Protein AF-A0A662STE3-F1 (afdb_monomer_lite)

pLDDT: mean 80.03, std 17.32, range [35.44, 95.25]

Radius of gyration: 12.67 Å; chains: 1; bounding box: 30×31×29 Å

Structure (mmCIF, N/CA/C/O backbone):
data_AF-A0A662STE3-F1
#
_entry.id   AF-A0A662STE3-F1
#
loop_
_atom_site.group_PDB
_atom_site.id
_atom_site.type_symbol
_atom_site.label_atom_id
_atom_site.label_alt_id
_atom_site.label_comp_id
_atom_site.label_asym_id
_atom_site.label_entity_id
_atom_site.label_seq_id
_atom_site.pdbx_PDB_ins_code
_atom_site.Cartn_x
_atom_site.Cartn_y
_atom_site.Cartn_z
_atom_site.occupancy
_atom_site.B_iso_or_equiv
_atom_site.auth_seq_id
_atom_site.auth_comp_id
_atom_site.auth_asym_id
_atom_site.auth_atom_id
_atom_site.pdbx_PDB_model_num
ATOM 1 N N . MET A 1 1 ? -7.856 -21.758 -1.237 1.00 35.44 1 MET A N 1
ATOM 2 C CA . MET A 1 1 ? -7.904 -21.172 -2.594 1.00 35.44 1 MET A CA 1
ATOM 3 C C . MET A 1 1 ? -6.812 -20.116 -2.698 1.00 35.44 1 MET A C 1
ATOM 5 O O . MET A 1 1 ? -6.915 -19.103 -2.023 1.00 35.44 1 MET A O 1
ATOM 9 N N . LYS A 1 2 ? -5.728 -20.373 -3.441 1.00 37.72 2 LYS A N 1
ATOM 10 C CA . LYS A 1 2 ? -4.703 -19.355 -3.729 1.00 37.72 2 LYS A CA 1
ATOM 11 C C . LYS A 1 2 ? -5.208 -18.526 -4.908 1.00 37.72 2 LYS A C 1
ATOM 13 O O . LYS A 1 2 ? -5.342 -19.067 -6.000 1.00 37.72 2 LYS A O 1
ATOM 18 N N . SER A 1 3 ? -5.537 -17.259 -4.669 1.00 36.94 3 SER A N 1
ATOM 19 C CA . SER A 1 3 ? -5.869 -16.319 -5.742 1.00 36.94 3 SER A CA 1
ATOM 20 C C . SER A 1 3 ? -4.610 -16.090 -6.581 1.00 36.94 3 SER A C 1
ATOM 22 O O . SER A 1 3 ? -3.597 -15.617 -6.068 1.00 36.94 3 SER A O 1
ATOM 24 N N . MET A 1 4 ? -4.643 -16.523 -7.838 1.00 40.88 4 MET A N 1
ATOM 25 C CA . MET A 1 4 ? -3.543 -16.412 -8.791 1.00 40.88 4 MET A CA 1
ATOM 26 C C . MET A 1 4 ? -3.801 -15.170 -9.644 1.00 40.88 4 MET A C 1
ATOM 28 O O . MET A 1 4 ? -4.545 -15.220 -10.618 1.00 40.88 4 MET A O 1
ATOM 32 N N . TYR A 1 5 ? -3.228 -14.033 -9.252 1.00 48.34 5 TYR A N 1
ATOM 33 C CA . TYR A 1 5 ? -3.288 -12.813 -10.054 1.00 48.34 5 TYR A CA 1
ATOM 34 C C . TYR A 1 5 ? -2.352 -12.968 -11.262 1.00 48.34 5 TYR A C 1
ATOM 36 O O . TYR A 1 5 ? -1.127 -12.909 -11.123 1.00 48.34 5 TYR A O 1
ATOM 44 N N . MET A 1 6 ? -2.926 -13.202 -12.448 1.00 41.62 6 MET A N 1
ATOM 45 C CA . MET A 1 6 ? -2.196 -13.129 -13.716 1.00 41.62 6 MET A CA 1
ATOM 46 C C . MET A 1 6 ? -1.562 -11.742 -13.831 1.00 41.62 6 MET A C 1
ATOM 48 O O . MET A 1 6 ? -2.244 -10.730 -13.944 1.00 41.62 6 MET A O 1
ATOM 52 N N . SER A 1 7 ? -0.237 -11.702 -13.762 1.00 51.72 7 SER A N 1
ATOM 53 C CA . SER A 1 7 ? 0.537 -10.480 -13.911 1.00 51.72 7 SER A CA 1
ATOM 54 C C . SER A 1 7 ? 0.899 -10.279 -15.374 1.00 51.72 7 SER A C 1
ATOM 56 O O . SER A 1 7 ? 1.938 -10.753 -15.824 1.00 51.72 7 SER A O 1
ATOM 58 N N . ILE A 1 8 ? 0.040 -9.598 -16.120 1.00 53.78 8 ILE A N 1
ATOM 59 C CA . ILE A 1 8 ? 0.361 -9.152 -17.474 1.00 53.78 8 ILE A CA 1
ATOM 60 C C . ILE A 1 8 ? 0.766 -7.675 -17.359 1.00 53.78 8 ILE A C 1
ATOM 62 O O . ILE A 1 8 ? -0.056 -6.843 -16.999 1.00 53.78 8 ILE A O 1
ATOM 66 N N . GLY A 1 9 ? 2.045 -7.363 -17.601 1.00 63.31 9 GLY A N 1
ATOM 67 C CA . GLY A 1 9 ? 2.511 -5.995 -17.889 1.00 63.31 9 GLY A CA 1
ATOM 68 C C . GLY A 1 9 ? 3.038 -5.115 -16.743 1.00 63.31 9 GLY A C 1
ATOM 69 O O . GLY A 1 9 ? 3.388 -3.976 -17.018 1.00 63.31 9 GLY A O 1
ATOM 70 N N . ILE A 1 10 ? 3.139 -5.583 -15.490 1.00 69.19 10 ILE A N 1
ATOM 71 C CA . ILE A 1 10 ? 3.679 -4.755 -14.386 1.00 69.19 10 ILE A CA 1
ATOM 72 C C . ILE A 1 10 ? 5.220 -4.836 -14.358 1.00 69.19 10 ILE A C 1
ATOM 74 O O . ILE A 1 10 ? 5.733 -5.948 -14.172 1.00 69.19 10 ILE A O 1
ATOM 78 N N . PRO A 1 11 ? 5.961 -3.710 -14.479 1.00 77.94 11 PRO A N 1
ATOM 79 C CA . PRO A 1 11 ? 7.418 -3.692 -14.335 1.00 77.94 11 PRO A CA 1
ATOM 80 C C . PRO A 1 11 ? 7.882 -4.319 -13.005 1.00 77.94 11 PRO A C 1
ATOM 82 O O . PRO A 1 11 ? 7.222 -4.116 -11.979 1.00 77.94 11 PRO A O 1
ATOM 85 N N . PRO A 1 12 ? 8.990 -5.084 -12.975 1.00 81.56 12 PRO A N 1
ATOM 86 C CA . PRO A 1 12 ? 9.494 -5.722 -11.754 1.00 81.56 12 PRO A CA 1
ATOM 87 C C . PRO A 1 12 ? 9.700 -4.755 -10.580 1.00 81.56 12 PRO A C 1
ATOM 89 O O . PRO A 1 12 ? 9.403 -5.093 -9.433 1.00 81.56 12 PRO A O 1
ATOM 92 N N . GLU A 1 13 ? 10.153 -3.540 -10.869 1.00 81.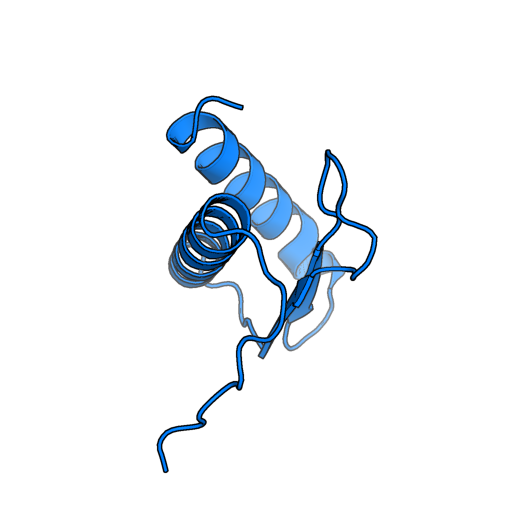25 13 GLU A N 1
ATOM 93 C CA . GLU A 1 13 ? 10.395 -2.470 -9.904 1.00 81.25 13 GLU A CA 1
ATOM 94 C C . GLU A 1 13 ? 9.075 -1.992 -9.292 1.00 81.25 13 GLU A C 1
ATOM 96 O O . GLU A 1 13 ? 8.948 -1.911 -8.069 1.00 81.25 13 GLU A O 1
ATOM 101 N N . LEU A 1 14 ? 8.050 -1.791 -10.131 1.00 81.00 14 LEU A N 1
ATOM 102 C CA . LEU A 1 14 ? 6.706 -1.434 -9.682 1.00 81.00 14 LEU A CA 1
ATOM 103 C C . LEU A 1 14 ? 6.096 -2.552 -8.831 1.00 81.00 14 LEU A C 1
ATOM 105 O O . LEU A 1 14 ? 5.511 -2.281 -7.786 1.00 81.00 14 LEU A O 1
ATOM 109 N N . ARG A 1 15 ? 6.281 -3.822 -9.214 1.00 84.12 15 ARG A N 1
ATOM 110 C CA . ARG A 1 15 ? 5.843 -4.952 -8.381 1.00 84.12 15 ARG A CA 1
ATOM 111 C C . ARG A 1 15 ? 6.491 -4.901 -6.999 1.00 84.12 15 ARG A C 1
ATOM 113 O O . ARG A 1 15 ? 5.787 -5.060 -6.004 1.00 84.12 15 ARG A O 1
ATOM 120 N N . LYS A 1 16 ? 7.809 -4.700 -6.930 1.00 86.50 16 LYS A N 1
ATOM 121 C CA . LYS A 1 16 ? 8.535 -4.621 -5.656 1.00 86.50 16 LYS A CA 1
ATOM 122 C C . LYS A 1 16 ? 8.007 -3.473 -4.793 1.00 86.50 16 LYS A C 1
ATOM 124 O O . LYS A 1 16 ? 7.742 -3.686 -3.613 1.00 86.50 16 LYS A O 1
ATOM 129 N N . ALA A 1 17 ? 7.792 -2.300 -5.387 1.00 86.62 17 ALA A N 1
ATOM 130 C CA . ALA A 1 17 ? 7.248 -1.142 -4.685 1.00 86.62 17 ALA A CA 1
ATOM 131 C C . ALA A 1 17 ? 5.842 -1.399 -4.117 1.00 86.62 17 ALA A C 1
ATOM 133 O O . ALA A 1 17 ? 5.580 -1.099 -2.953 1.00 86.62 17 ALA A O 1
ATOM 134 N N . LEU A 1 18 ? 4.958 -2.026 -4.899 1.00 88.75 18 LEU A N 1
ATOM 135 C CA . LEU A 1 18 ? 3.608 -2.388 -4.456 1.00 88.75 18 LEU A CA 1
ATOM 136 C C . LEU A 1 18 ? 3.627 -3.379 -3.283 1.00 88.75 18 LEU A C 1
ATOM 138 O O . LEU A 1 18 ? 2.854 -3.219 -2.342 1.00 88.75 18 LEU A O 1
ATOM 142 N N . MET A 1 19 ? 4.522 -4.372 -3.315 1.00 90.81 19 MET A N 1
ATOM 143 C CA . MET A 1 19 ? 4.661 -5.351 -2.228 1.00 90.81 19 MET A CA 1
ATOM 144 C C . MET A 1 19 ? 5.197 -4.714 -0.937 1.00 90.81 19 MET A C 1
ATOM 146 O O . MET A 1 19 ? 4.708 -5.023 0.148 1.00 90.81 19 MET A O 1
ATOM 150 N N . GLU A 1 20 ? 6.174 -3.808 -1.032 1.00 92.38 20 GLU A N 1
ATOM 151 C CA . GLU A 1 20 ? 6.681 -3.061 0.130 1.00 92.38 20 GLU A CA 1
ATOM 152 C C . GLU A 1 20 ? 5.602 -2.153 0.738 1.00 92.38 20 GLU A C 1
ATOM 154 O O . GLU A 1 20 ? 5.463 -2.087 1.962 1.00 92.38 20 GLU A O 1
ATOM 159 N N . LEU A 1 21 ? 4.792 -1.505 -0.106 1.00 92.31 21 LEU A N 1
ATOM 160 C CA . LEU A 1 21 ? 3.657 -0.696 0.336 1.00 92.31 21 LEU A CA 1
ATOM 161 C C . LEU A 1 2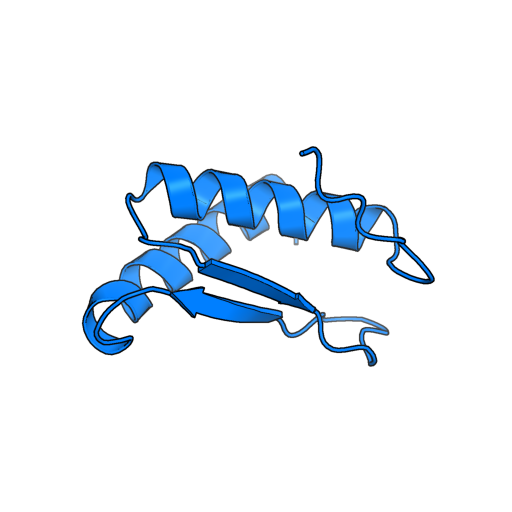1 ? 2.586 -1.534 1.036 1.00 92.31 21 LEU A C 1
ATOM 163 O O . LEU A 1 21 ? 2.149 -1.167 2.125 1.00 92.31 21 LEU A O 1
ATOM 167 N N . GLU A 1 22 ? 2.197 -2.674 0.466 1.00 94.12 22 GLU A N 1
ATOM 168 C CA . GLU A 1 22 ? 1.254 -3.607 1.094 1.00 94.12 22 GLU A CA 1
ATOM 169 C C . GLU A 1 22 ? 1.740 -4.059 2.480 1.00 94.12 22 GLU A C 1
ATOM 171 O O . GLU A 1 22 ? 0.976 -4.059 3.455 1.00 94.12 22 GLU A O 1
ATOM 176 N N . LEU A 1 23 ? 3.030 -4.386 2.592 1.00 95.00 23 LEU A N 1
ATOM 177 C CA . LEU A 1 23 ? 3.640 -4.822 3.843 1.00 95.00 23 LEU A CA 1
ATOM 178 C C . LEU A 1 23 ? 3.633 -3.713 4.900 1.00 95.00 23 LEU A C 1
ATOM 180 O O . LEU A 1 23 ? 3.300 -3.965 6.060 1.00 95.00 23 LEU A O 1
ATOM 184 N N . GLU A 1 24 ? 3.999 -2.489 4.523 1.00 95.25 24 GLU A N 1
ATOM 185 C CA . GLU A 1 24 ? 4.042 -1.366 5.458 1.00 95.25 24 GLU A CA 1
ATOM 186 C C . GLU A 1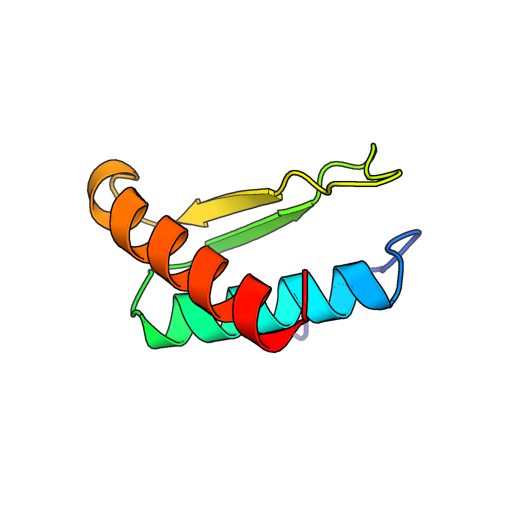 24 ? 2.638 -0.944 5.907 1.00 95.25 24 GLU A C 1
ATOM 188 O O . GLU A 1 24 ? 2.419 -0.737 7.100 1.00 95.25 24 GLU A O 1
ATOM 193 N N . LEU A 1 25 ? 1.661 -0.909 4.996 1.00 94.56 25 LEU A N 1
ATOM 194 C CA . LEU A 1 25 ? 0.259 -0.639 5.334 1.00 94.56 25 LEU A CA 1
ATOM 195 C C . LEU A 1 25 ? -0.286 -1.668 6.332 1.00 94.56 25 LEU A C 1
ATOM 197 O O . LEU A 1 25 ? -0.929 -1.300 7.319 1.00 94.56 25 LEU A O 1
ATOM 201 N N . THR A 1 26 ? 0.044 -2.944 6.124 1.00 93.25 26 THR A N 1
ATOM 202 C CA . THR A 1 26 ? -0.309 -4.028 7.051 1.00 93.25 26 THR A CA 1
ATOM 203 C C . THR A 1 26 ? 0.325 -3.813 8.428 1.00 93.25 26 THR A C 1
ATOM 205 O O . THR A 1 26 ? -0.353 -3.935 9.447 1.00 93.25 26 THR A O 1
ATOM 208 N N . ARG A 1 27 ? 1.608 -3.428 8.486 1.00 93.75 27 ARG A N 1
ATOM 209 C CA . ARG A 1 27 ? 2.309 -3.125 9.750 1.00 93.75 27 ARG A CA 1
ATOM 210 C C . ARG A 1 27 ? 1.716 -1.928 10.493 1.00 93.75 27 ARG A C 1
ATOM 212 O O . ARG A 1 27 ? 1.661 -1.946 11.718 1.00 93.75 27 ARG A O 1
ATOM 219 N N . CYS A 1 28 ? 1.241 -0.915 9.771 1.00 91.06 28 CYS A N 1
ATOM 220 C CA . CYS A 1 28 ? 0.551 0.251 10.331 1.00 91.06 28 CYS A CA 1
ATOM 221 C C . CYS A 1 28 ? -0.886 -0.053 10.810 1.00 91.06 28 CYS A C 1
ATOM 223 O O . CYS A 1 28 ? -1.571 0.840 11.326 1.00 91.06 28 CYS A O 1
ATOM 225 N N . GLY A 1 29 ? -1.352 -1.297 10.646 1.00 92.00 29 GLY A N 1
ATOM 226 C CA . GLY A 1 29 ? -2.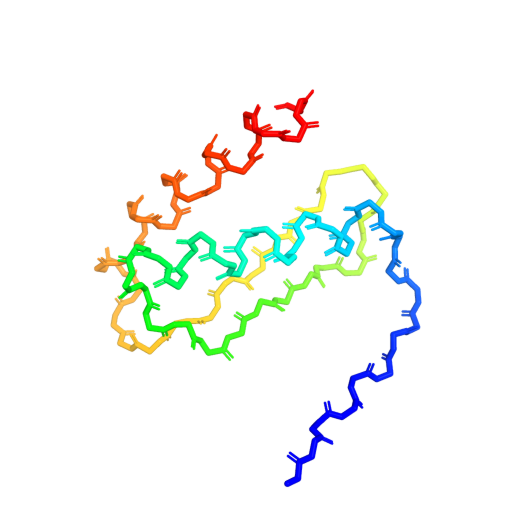696 -1.728 11.018 1.00 92.00 29 GLY A CA 1
ATOM 227 C C . GLY A 1 29 ? -3.784 -1.143 10.121 1.00 92.00 29 GLY A C 1
ATOM 228 O O . GLY A 1 29 ? -4.927 -1.022 10.556 1.00 92.00 29 GLY A O 1
ATOM 229 N N . VAL A 1 30 ? -3.438 -0.736 8.895 1.00 94.25 30 VAL A N 1
ATOM 230 C CA . VAL A 1 30 ? -4.417 -0.265 7.913 1.00 94.25 30 VAL A CA 1
ATOM 231 C C . VAL A 1 30 ? -5.244 -1.472 7.451 1.00 94.25 30 VAL A C 1
ATOM 233 O O . VAL A 1 30 ? -4.660 -2.485 7.058 1.00 94.25 30 VAL A O 1
ATOM 236 N N . PRO A 1 31 ? -6.587 -1.407 7.471 1.00 93.25 31 PRO A N 1
ATOM 237 C CA . PRO A 1 31 ? -7.452 -2.522 7.097 1.00 93.25 31 PRO A CA 1
ATOM 238 C C . PRO A 1 31 ? -7.539 -2.654 5.569 1.00 93.25 31 PRO A C 1
ATOM 240 O O . PRO A 1 31 ? -8.579 -2.404 4.956 1.00 93.25 31 PRO A O 1
ATOM 243 N N . LEU A 1 32 ? -6.416 -3.011 4.947 1.00 93.69 32 LEU A N 1
ATOM 244 C CA . LEU A 1 32 ? -6.241 -3.078 3.503 1.00 93.69 32 LEU A CA 1
ATOM 245 C C . LEU A 1 32 ? -7.150 -4.145 2.870 1.00 93.69 32 LEU A C 1
ATOM 247 O O . LEU A 1 32 ? -7.236 -5.281 3.333 1.00 93.69 32 LEU A O 1
ATOM 251 N N . VAL A 1 33 ? -7.821 -3.765 1.785 1.00 93.81 33 VAL A N 1
ATOM 252 C CA . VAL A 1 33 ? -8.591 -4.657 0.904 1.00 93.81 33 VAL A CA 1
ATOM 253 C C . VAL A 1 33 ? -7.791 -4.979 -0.354 1.00 93.81 33 VAL A C 1
ATOM 255 O O . VAL A 1 33 ? -7.828 -6.111 -0.827 1.00 93.81 33 VAL A O 1
ATOM 258 N N . GLY A 1 34 ? -7.064 -3.996 -0.888 1.00 90.69 34 GLY A N 1
ATOM 259 C CA . GLY A 1 34 ? -6.193 -4.188 -2.040 1.00 90.69 34 GLY A CA 1
ATOM 260 C C . GLY A 1 34 ? -5.523 -2.900 -2.505 1.00 90.69 34 GLY A C 1
ATOM 261 O O . GLY A 1 34 ? -5.899 -1.801 -2.093 1.00 90.69 34 GLY A O 1
ATOM 262 N N . ILE A 1 35 ? -4.533 -3.055 -3.383 1.00 89.75 35 ILE A N 1
ATOM 263 C CA . ILE A 1 35 ? -3.825 -1.961 -4.051 1.00 89.75 35 ILE A CA 1
ATOM 264 C C . ILE A 1 35 ? -3.982 -2.160 -5.556 1.00 89.75 35 ILE A C 1
ATOM 266 O O . ILE A 1 35 ? -3.729 -3.248 -6.073 1.00 89.75 35 ILE A O 1
ATOM 270 N N . ILE A 1 36 ? -4.408 -1.113 -6.255 1.00 85.38 36 ILE A N 1
ATOM 271 C CA . ILE A 1 36 ? -4.614 -1.126 -7.702 1.00 85.38 36 ILE A CA 1
ATOM 272 C C . ILE A 1 36 ? -3.639 -0.125 -8.314 1.00 85.38 36 ILE A C 1
ATOM 274 O O . ILE A 1 36 ? -3.701 1.066 -8.014 1.00 85.38 36 ILE A O 1
ATOM 278 N N . ALA A 1 37 ? -2.734 -0.604 -9.163 1.00 78.62 37 ALA A N 1
ATOM 279 C CA . ALA A 1 37 ? -1.853 0.260 -9.940 1.00 78.62 37 ALA A CA 1
ATOM 280 C C . ALA A 1 37 ? -2.569 0.725 -11.213 1.00 78.62 37 ALA A C 1
ATOM 282 O O . ALA A 1 37 ? -3.169 -0.091 -11.918 1.00 78.62 37 ALA A O 1
ATOM 283 N N . ALA A 1 38 ? -2.511 2.025 -11.509 1.00 72.88 38 ALA A N 1
ATOM 284 C CA . ALA A 1 38 ? -3.029 2.547 -12.767 1.00 72.88 38 ALA A CA 1
ATOM 285 C C . ALA A 1 38 ? -2.177 2.041 -13.958 1.00 72.88 38 ALA A C 1
ATOM 287 O O . ALA A 1 38 ? -0.949 2.004 -13.846 1.00 72.88 38 ALA A O 1
ATOM 288 N N . PRO A 1 39 ? -2.799 1.662 -15.093 1.00 59.66 39 PRO A N 1
ATOM 289 C CA . PRO A 1 39 ? -2.093 1.089 -16.244 1.00 59.66 39 PRO A CA 1
ATOM 290 C C . PRO A 1 39 ? -1.138 2.058 -16.967 1.00 59.66 39 PRO A C 1
ATOM 292 O O . PRO A 1 39 ? -0.216 1.591 -17.629 1.00 59.66 39 PRO A O 1
ATOM 295 N N . ASP A 1 40 ? -1.280 3.376 -16.792 1.00 60.84 40 ASP A N 1
ATOM 296 C CA . ASP A 1 40 ? -0.450 4.405 -17.453 1.00 60.84 40 ASP A CA 1
ATOM 297 C C . ASP A 1 40 ? 0.914 4.665 -16.778 1.00 60.84 40 ASP A C 1
ATOM 299 O O . ASP A 1 40 ? 1.485 5.748 -16.891 1.00 60.84 40 ASP A O 1
ATOM 303 N N . ALA A 1 41 ? 1.480 3.694 -16.059 1.00 51.19 41 ALA A N 1
ATOM 304 C CA . ALA A 1 41 ? 2.708 3.894 -15.288 1.00 51.19 41 ALA A CA 1
ATOM 305 C C . ALA A 1 41 ? 3.990 3.824 -16.146 1.00 51.19 41 ALA A C 1
ATOM 307 O O . ALA A 1 41 ? 4.868 2.988 -15.927 1.00 51.19 41 ALA A O 1
ATOM 308 N N . VAL A 1 42 ? 4.120 4.746 -17.101 1.00 50.53 42 VAL A N 1
ATOM 309 C CA . VAL A 1 42 ? 5.405 5.177 -17.659 1.00 50.53 42 VAL A CA 1
ATOM 310 C C . VAL A 1 42 ? 5.883 6.334 -16.775 1.00 50.53 42 VAL A C 1
ATOM 312 O O . VAL A 1 42 ? 5.447 7.461 -16.955 1.00 50.53 42 VAL A O 1
ATOM 315 N N . SER A 1 43 ? 6.751 6.042 -15.796 1.00 47.84 43 SER A N 1
ATOM 316 C CA . SER A 1 43 ? 7.317 6.997 -14.818 1.00 47.84 43 SER A CA 1
ATOM 317 C C . SER A 1 43 ? 6.296 7.654 -13.864 1.00 47.84 43 SER A C 1
ATOM 319 O O . SER A 1 43 ? 5.593 8.589 -14.230 1.00 47.84 43 SER A O 1
ATOM 321 N N . GLY A 1 44 ? 6.268 7.218 -12.595 1.00 57.94 44 GLY A N 1
ATOM 322 C CA .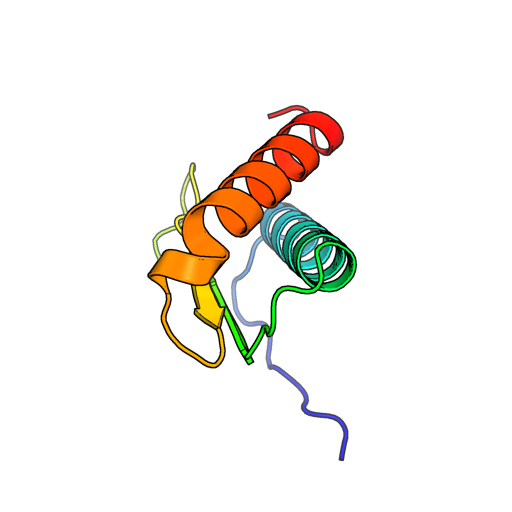 GLY A 1 44 ? 5.438 7.821 -11.535 1.00 57.94 44 GLY A CA 1
ATOM 323 C C . GLY A 1 44 ? 4.080 7.140 -11.338 1.00 57.94 44 GLY A C 1
ATOM 324 O O . GLY A 1 44 ? 3.031 7.758 -11.504 1.00 57.94 44 GLY A O 1
ATOM 325 N N . ALA A 1 45 ? 4.090 5.848 -10.999 1.00 66.69 45 ALA A N 1
ATOM 326 C CA . ALA A 1 45 ? 2.873 5.058 -10.827 1.00 66.69 45 ALA A CA 1
ATOM 327 C C . ALA A 1 45 ? 1.939 5.647 -9.753 1.00 66.69 45 ALA A C 1
ATOM 329 O O . ALA A 1 45 ? 2.274 5.681 -8.568 1.00 66.69 45 ALA A O 1
ATOM 330 N N . ASN A 1 46 ? 0.731 6.038 -10.161 1.00 74.56 46 ASN A N 1
ATOM 331 C CA . ASN A 1 46 ? -0.354 6.322 -9.230 1.00 74.56 46 ASN A CA 1
ATOM 332 C C . ASN A 1 46 ? -1.004 5.007 -8.792 1.00 74.56 46 ASN A C 1
ATOM 334 O O . ASN A 1 46 ? -1.338 4.151 -9.620 1.00 74.56 46 ASN A O 1
ATOM 338 N N . VAL A 1 47 ? -1.198 4.857 -7.484 1.00 82.25 47 VAL A N 1
ATOM 339 C CA . VAL A 1 47 ? -1.831 3.681 -6.884 1.00 82.25 47 VAL A CA 1
ATOM 340 C C . VAL A 1 47 ? -3.102 4.088 -6.157 1.00 82.25 47 VAL A C 1
ATOM 342 O O . VAL A 1 47 ? -3.130 5.079 -5.429 1.00 82.25 47 VAL A O 1
ATOM 345 N N . LEU A 1 48 ? -4.157 3.301 -6.335 1.00 87.12 48 LEU A N 1
ATOM 346 C CA . LEU A 1 48 ? -5.367 3.386 -5.534 1.00 87.12 48 LEU A CA 1
ATOM 347 C C . LEU A 1 48 ? -5.272 2.360 -4.404 1.00 87.12 48 LEU A C 1
ATOM 349 O O . LEU A 1 48 ? -5.170 1.158 -4.653 1.00 87.12 48 LEU A O 1
ATOM 353 N N . VAL A 1 49 ? -5.322 2.839 -3.162 1.00 90.06 49 VAL A N 1
ATOM 354 C CA . VAL A 1 49 ? -5.355 1.995 -1.962 1.00 90.06 49 VAL A CA 1
ATOM 355 C C . VAL A 1 49 ? -6.803 1.855 -1.506 1.00 90.06 49 VAL A C 1
ATOM 357 O O . VAL A 1 49 ? -7.468 2.845 -1.209 1.00 90.06 49 VAL A O 1
ATOM 360 N N . VAL A 1 50 ? -7.295 0.621 -1.444 1.00 91.94 50 VAL A N 1
ATOM 361 C CA . VAL A 1 50 ? -8.657 0.305 -1.003 1.00 91.94 50 VAL A CA 1
ATOM 362 C C . VAL A 1 50 ? -8.594 -0.225 0.423 1.00 91.94 50 VAL A C 1
ATOM 364 O O . VAL A 1 50 ? -7.917 -1.217 0.684 1.00 91.94 50 VAL A O 1
ATOM 367 N N . VAL A 1 51 ? -9.312 0.410 1.347 1.00 94.00 51 VAL A N 1
ATOM 368 C CA . VAL A 1 51 ? -9.347 0.049 2.775 1.00 94.00 51 VAL A CA 1
ATOM 369 C C . VAL A 1 51 ? -10.777 -0.235 3.229 1.00 94.00 51 VAL A C 1
ATOM 371 O O . VAL A 1 51 ? -11.735 0.231 2.612 1.00 94.00 51 VAL A O 1
ATOM 374 N N . ARG A 1 52 ? -10.948 -0.998 4.314 1.00 93.31 52 ARG A N 1
ATOM 375 C CA . ARG A 1 52 ? -12.248 -1.133 4.987 1.00 93.31 52 ARG A CA 1
ATOM 376 C C . ARG A 1 52 ? -12.472 0.042 5.939 1.00 93.31 52 ARG A C 1
ATOM 378 O O . ARG A 1 52 ? -11.580 0.397 6.698 1.00 93.31 52 ARG A O 1
ATOM 385 N N . GLY A 1 53 ? -13.691 0.574 5.965 1.00 91.62 53 GLY A N 1
ATOM 386 C CA . GLY A 1 53 ? -14.064 1.687 6.843 1.00 91.62 53 GLY A CA 1
ATOM 387 C C . GLY A 1 53 ? -13.963 3.047 6.152 1.00 91.62 53 GLY A C 1
ATOM 388 O O . GLY A 1 53 ? -13.950 3.126 4.923 1.00 91.62 53 GLY A O 1
ATOM 389 N N . ARG A 1 54 ? -13.944 4.128 6.938 1.00 89.19 54 ARG A N 1
ATOM 390 C CA . ARG A 1 54 ? -13.895 5.494 6.401 1.00 89.19 54 ARG A CA 1
ATOM 391 C C . ARG A 1 54 ? -12.465 5.846 6.014 1.00 89.19 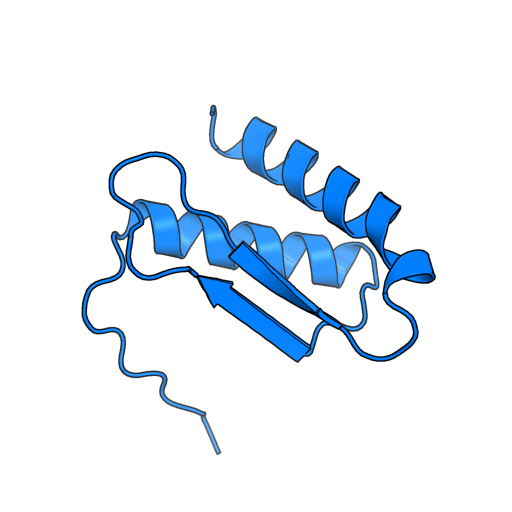54 ARG A C 1
ATOM 393 O O . ARG A 1 54 ? -11.574 5.776 6.850 1.00 89.19 54 ARG A O 1
ATOM 400 N N . ALA A 1 55 ? -12.250 6.242 4.760 1.00 83.25 55 ALA A N 1
ATOM 401 C CA . ALA A 1 55 ? -10.913 6.510 4.226 1.00 83.25 55 ALA A CA 1
ATOM 402 C C . ALA A 1 55 ? -10.136 7.558 5.042 1.00 83.25 55 ALA A C 1
ATOM 404 O O . ALA A 1 55 ? -8.948 7.374 5.284 1.00 83.25 55 ALA A O 1
ATOM 405 N N . GLU A 1 56 ? -10.819 8.606 5.512 1.00 90.44 56 GLU A N 1
ATOM 406 C CA . GLU A 1 56 ? -10.265 9.715 6.306 1.00 90.44 56 GLU A CA 1
ATOM 407 C C . GLU A 1 56 ? -9.489 9.245 7.545 1.00 90.44 56 GLU A C 1
ATOM 409 O O . GLU A 1 56 ? -8.469 9.831 7.888 1.00 90.44 56 GLU A O 1
ATOM 414 N N . GLU A 1 57 ? -9.912 8.141 8.168 1.00 92.88 57 GLU A N 1
ATOM 415 C CA . GLU A 1 57 ? -9.256 7.557 9.349 1.00 92.88 57 GLU A CA 1
ATOM 416 C C . GLU A 1 57 ? -7.871 6.966 9.030 1.00 92.88 57 GLU A C 1
ATOM 418 O O . GLU A 1 57 ? -7.071 6.709 9.931 1.00 92.88 57 GLU A O 1
ATOM 423 N N . TRP A 1 58 ? -7.587 6.729 7.747 1.00 93.31 58 TRP A N 1
ATOM 424 C CA . TRP A 1 58 ? -6.410 5.998 7.283 1.00 93.31 58 TRP A CA 1
ATOM 425 C C . TRP A 1 58 ? -5.490 6.830 6.395 1.00 93.31 58 TRP A C 1
ATOM 427 O O . TRP A 1 58 ? -4.362 6.400 6.162 1.00 93.31 58 TRP A O 1
ATOM 437 N N . VAL A 1 59 ? -5.927 8.006 5.926 1.00 91.88 59 VAL A N 1
ATOM 438 C CA . VAL A 1 59 ? -5.157 8.855 4.999 1.00 91.88 59 VAL A CA 1
ATOM 439 C C . VAL A 1 59 ? -3.754 9.144 5.532 1.00 91.88 59 VAL A C 1
ATOM 441 O O . VAL A 1 59 ? -2.779 8.921 4.816 1.00 91.88 59 VAL A O 1
ATOM 444 N N . GLU A 1 60 ? -3.630 9.571 6.792 1.00 93.31 60 GLU A N 1
ATOM 445 C CA . GLU A 1 60 ? -2.328 9.892 7.393 1.00 93.31 60 GLU A CA 1
ATOM 446 C C . GLU A 1 60 ? -1.412 8.664 7.449 1.00 93.31 60 GLU A C 1
ATOM 448 O O . GLU A 1 60 ? -0.265 8.717 7.008 1.00 93.31 60 GLU A O 1
ATOM 453 N N . LYS A 1 61 ? -1.937 7.514 7.885 1.00 93.62 61 LYS A N 1
ATOM 454 C CA . LYS A 1 61 ? -1.174 6.258 7.943 1.00 93.62 61 LYS A CA 1
ATOM 455 C C . LYS A 1 61 ? -0.743 5.768 6.564 1.00 93.62 61 LYS A C 1
ATOM 457 O O . LYS A 1 61 ? 0.355 5.235 6.418 1.00 93.62 61 LYS A O 1
ATOM 462 N N . VAL A 1 62 ? -1.597 5.932 5.555 1.00 92.44 62 VAL A N 1
ATOM 463 C CA . VAL A 1 62 ? -1.275 5.584 4.166 1.00 92.44 62 VAL A CA 1
ATOM 464 C C . VAL A 1 62 ? -0.163 6.493 3.635 1.00 92.44 62 VAL A C 1
ATOM 466 O O . VAL A 1 62 ? 0.782 5.999 3.019 1.00 92.44 62 VAL A O 1
ATOM 469 N N . ALA A 1 63 ? -0.225 7.796 3.921 1.00 91.25 63 ALA A N 1
ATOM 470 C CA . ALA A 1 63 ? 0.816 8.749 3.542 1.00 91.25 63 ALA A CA 1
ATOM 471 C C . ALA A 1 63 ? 2.158 8.446 4.234 1.00 91.25 63 ALA A C 1
ATOM 473 O O . ALA A 1 63 ? 3.202 8.427 3.581 1.00 91.25 63 ALA A O 1
ATOM 474 N N . GLU A 1 64 ? 2.146 8.135 5.533 1.00 93.19 64 GLU A N 1
ATOM 475 C CA . GLU A 1 64 ? 3.344 7.722 6.270 1.00 93.19 64 GLU A CA 1
ATOM 476 C C . GLU A 1 64 ? 3.955 6.429 5.722 1.00 93.19 64 GLU A C 1
ATOM 478 O O . GLU A 1 64 ? 5.176 6.337 5.563 1.00 93.19 64 GLU A O 1
ATOM 483 N N . ALA A 1 65 ? 3.122 5.428 5.420 1.00 92.88 65 ALA A N 1
ATOM 484 C CA . ALA A 1 65 ? 3.574 4.172 4.832 1.00 92.88 65 ALA A CA 1
ATOM 485 C C . ALA A 1 65 ? 4.253 4.411 3.477 1.00 92.88 65 ALA A C 1
ATOM 487 O O . ALA A 1 65 ? 5.350 3.897 3.254 1.00 92.88 65 ALA A O 1
ATOM 488 N N . LYS A 1 66 ? 3.664 5.258 2.621 1.00 89.50 66 LYS A N 1
ATOM 489 C CA . LYS A 1 66 ? 4.272 5.669 1.349 1.00 89.50 66 LYS A CA 1
ATOM 490 C C . LYS A 1 66 ? 5.654 6.290 1.568 1.00 89.50 66 LYS A C 1
ATOM 492 O O . LYS A 1 66 ? 6.629 5.809 1.005 1.00 89.50 66 LYS A O 1
ATOM 497 N N . LEU A 1 67 ? 5.765 7.286 2.452 1.00 91.00 67 LEU A N 1
ATOM 498 C CA . LEU A 1 67 ? 7.038 7.967 2.726 1.00 91.00 67 LEU A CA 1
ATOM 499 C C . LEU A 1 67 ? 8.136 7.019 3.227 1.00 91.00 67 LEU A C 1
ATOM 501 O O . LEU A 1 67 ? 9.315 7.226 2.942 1.00 91.00 67 LEU A O 1
ATOM 505 N N . LYS A 1 68 ? 7.781 5.996 4.010 1.00 92.31 68 LYS A N 1
ATOM 506 C CA . LYS A 1 68 ? 8.745 4.986 4.470 1.00 92.31 68 LYS A CA 1
ATOM 507 C C . LYS A 1 68 ? 9.209 4.075 3.339 1.00 92.31 68 LYS A C 1
ATOM 509 O O . LYS A 1 68 ? 10.375 3.690 3.333 1.00 92.31 68 LYS A O 1
ATOM 514 N N . VAL A 1 69 ? 8.306 3.707 2.434 1.00 89.94 69 VAL A N 1
ATOM 515 C CA . VAL A 1 69 ? 8.618 2.863 1.276 1.00 89.94 69 VAL A CA 1
ATOM 516 C C . VAL A 1 69 ? 9.507 3.617 0.295 1.00 89.94 69 VAL A C 1
ATOM 518 O O . VAL A 1 69 ? 10.554 3.083 -0.060 1.00 89.94 69 VAL A O 1
ATOM 521 N N . ASP A 1 70 ? 9.176 4.869 -0.030 1.00 87.25 70 ASP A N 1
ATOM 522 C CA . ASP A 1 70 ? 9.985 5.734 -0.904 1.00 87.25 70 ASP A CA 1
ATOM 523 C C . ASP A 1 70 ? 11.441 5.810 -0.393 1.00 87.25 70 ASP A C 1
ATOM 525 O O . ASP A 1 70 ? 12.385 5.436 -1.090 1.00 87.25 70 ASP A O 1
ATOM 529 N N . ARG A 1 71 ? 11.627 6.102 0.908 1.00 88.50 71 ARG A N 1
ATOM 530 C CA . ARG A 1 71 ? 12.961 6.128 1.546 1.00 88.50 71 ARG A CA 1
ATOM 531 C C . ARG A 1 71 ? 13.732 4.808 1.461 1.00 88.50 71 ARG A C 1
ATOM 533 O O . ARG A 1 71 ? 14.959 4.836 1.456 1.00 88.50 71 ARG A O 1
ATOM 540 N N . ARG A 1 72 ? 13.053 3.653 1.478 1.00 86.31 72 ARG A N 1
ATOM 541 C CA . ARG A 1 72 ? 13.709 2.333 1.365 1.00 86.31 72 ARG A CA 1
ATOM 542 C C . ARG A 1 72 ? 14.110 2.015 -0.068 1.00 86.31 72 ARG A C 1
ATOM 544 O O . ARG A 1 72 ? 15.078 1.285 -0.267 1.00 86.31 72 ARG A O 1
ATOM 551 N N . LEU A 1 73 ? 13.336 2.494 -1.037 1.00 83.69 73 LEU A N 1
ATOM 552 C CA . LEU A 1 73 ? 13.549 2.214 -2.453 1.00 83.69 73 LEU A CA 1
ATOM 553 C C . LEU A 1 73 ? 14.525 3.196 -3.108 1.00 83.69 73 LEU A C 1
ATOM 555 O O . LEU A 1 73 ? 15.109 2.841 -4.127 1.00 83.69 73 LEU A O 1
ATOM 559 N N . GLY A 1 74 ? 14.789 4.340 -2.471 1.00 75.25 74 GLY A N 1
ATOM 560 C CA . GLY A 1 74 ? 15.760 5.323 -2.950 1.00 75.25 74 GLY A CA 1
ATOM 561 C C . GLY A 1 74 ? 15.208 6.263 -4.024 1.00 75.25 74 GLY A C 1
ATOM 562 O O . GLY A 1 74 ? 16.014 6.824 -4.764 1.00 75.25 74 GLY A O 1
ATOM 563 N N . ASP A 1 75 ? 13.879 6.412 -4.082 1.00 57.94 75 ASP A N 1
ATOM 564 C CA . ASP A 1 75 ? 13.139 7.400 -4.887 1.00 57.94 75 ASP A CA 1
ATOM 565 C C . ASP A 1 75 ? 12.768 8.642 -4.053 1.00 57.94 75 ASP A C 1
ATOM 567 O O . ASP A 1 75 ? 12.464 8.488 -2.841 1.00 57.94 75 ASP A O 1
#

Secondary structure (DSSP, 8-state):
--------S--HHHHHHHHHHHHHHHHTT--EEEEEE-TT-SSS--EEEEESS-GGGTHHHHHHHHHHHHHHHT-

Foldseek 3Di:
DDDDPPDDDQPPLNVVLQVQLVVQCVVLVFQWPDKDWDNPPPDDIDIDTDGPDDVVVCVVSSVVSNVVSCVVSVD

Sequence (75 aa):
MKSMYMSIGIPPELRKALMELELELTRCGVPLVGIIAAPDAVSGANVLVVVRGRAEEWVEKVAEAKLKVDRRLGD